Protein AF-A0A952FBK3-F1 (afdb_monomer_lite)

Sequence (75 aa):
MSTAREQGNKGDQGDNKDGALAQEFVQFALESGVLRFGQFKTKAGRMSPYFFNAGLFDDGAKLGRLAQFYARHLL

pLDDT: mean 72.72, std 11.87, range [44.25, 85.0]

Radius of gyration: 19.23 Å; chains: 1; bounding box: 65×23×39 Å

Secondary structure (DSSP, 8-state):
---------------THHHHHHHHHHHHHHHTTSEEEEEEE-TTS-EEEEEE-GGG--SHHHHHHHHHHHHHHH-

Structure (mmCIF, N/CA/C/O backbone):
data_AF-A0A952FBK3-F1
#
_entry.id   AF-A0A952FBK3-F1
#
loop_
_atom_site.group_PDB
_atom_site.id
_atom_site.type_symbol
_atom_site.label_atom_id
_atom_site.label_alt_id
_atom_site.label_comp_id
_atom_site.label_asym_id
_atom_site.label_entity_id
_atom_site.label_seq_id
_atom_site.pdbx_PDB_ins_code
_atom_site.Cartn_x
_atom_site.Cartn_y
_atom_site.Cartn_z
_atom_site.occupancy
_atom_site.B_iso_or_equiv
_atom_site.auth_seq_id
_atom_site.auth_comp_id
_atom_site.auth_asym_id
_atom_site.auth_atom_id
_atom_site.pdbx_PDB_model_num
ATOM 1 N N . MET A 1 1 ? -53.630 14.533 -8.902 1.00 44.25 1 MET A N 1
ATOM 2 C CA . MET A 1 1 ? -53.200 13.213 -8.395 1.00 44.25 1 MET A CA 1
ATOM 3 C C . MET A 1 1 ? -51.769 12.993 -8.852 1.00 44.25 1 MET A C 1
ATOM 5 O O . MET A 1 1 ? -51.525 12.981 -10.050 1.00 44.25 1 MET A O 1
ATOM 9 N N . SER A 1 2 ? -50.832 12.967 -7.904 1.00 48.53 2 SER A N 1
ATOM 10 C CA . SER A 1 2 ? -49.396 12.761 -8.123 1.00 48.53 2 SER A CA 1
ATOM 11 C C . SER A 1 2 ? -49.088 11.349 -8.615 1.00 48.53 2 SER A C 1
ATOM 13 O O . SER A 1 2 ? -49.690 10.397 -8.131 1.00 48.53 2 SER A O 1
ATOM 15 N N . THR A 1 3 ? -48.058 11.197 -9.443 1.00 53.59 3 THR A N 1
ATOM 16 C CA . THR A 1 3 ? -46.811 10.521 -9.033 1.00 53.59 3 THR A CA 1
ATOM 17 C C . THR A 1 3 ? -45.730 10.746 -10.086 1.00 53.59 3 THR A C 1
ATOM 19 O O . THR A 1 3 ? -45.817 10.308 -11.225 1.00 53.59 3 THR A O 1
ATOM 22 N N . ALA A 1 4 ? -44.707 11.489 -9.671 1.00 60.59 4 ALA A N 1
ATOM 23 C CA . ALA A 1 4 ? -43.410 11.528 -10.317 1.00 60.59 4 ALA A CA 1
ATOM 24 C C . ALA A 1 4 ? -42.688 10.188 -10.121 1.00 60.59 4 ALA A C 1
ATOM 26 O O . ALA A 1 4 ? -42.808 9.611 -9.036 1.00 60.59 4 ALA A O 1
ATOM 27 N N . ARG A 1 5 ? -41.881 9.794 -11.115 1.00 61.19 5 ARG A N 1
ATOM 28 C CA . ARG A 1 5 ? -40.501 9.263 -11.015 1.00 61.19 5 ARG A CA 1
ATOM 29 C C . ARG A 1 5 ? -40.236 8.262 -12.137 1.00 61.19 5 ARG A C 1
ATOM 31 O O . ARG A 1 5 ? -40.805 7.189 -12.127 1.00 61.19 5 ARG A O 1
ATOM 38 N N . GLU A 1 6 ? -39.326 8.626 -13.035 1.00 54.47 6 GLU A N 1
ATOM 39 C CA . GLU A 1 6 ? -38.174 7.801 -13.432 1.00 54.47 6 GLU A CA 1
ATOM 40 C C . GLU A 1 6 ? -37.314 8.627 -14.395 1.00 54.47 6 GLU A C 1
ATOM 42 O O . GLU A 1 6 ? -37.333 8.477 -15.612 1.00 54.47 6 GLU A O 1
ATOM 47 N N . GLN A 1 7 ? -36.567 9.578 -13.829 1.00 56.53 7 GLN A N 1
ATOM 48 C CA . GLN A 1 7 ? -35.356 10.044 -14.490 1.00 56.53 7 GLN A CA 1
ATOM 49 C C . GLN A 1 7 ? -34.272 9.028 -14.147 1.00 56.53 7 GLN A C 1
ATOM 51 O O . GLN A 1 7 ? -33.812 8.957 -13.008 1.00 56.53 7 GLN A O 1
ATOM 56 N N . GLY A 1 8 ? -33.927 8.202 -15.135 1.00 47.81 8 GLY A N 1
ATOM 57 C CA . GLY A 1 8 ? -32.783 7.309 -15.077 1.00 47.81 8 GLY A CA 1
ATOM 58 C C . GLY A 1 8 ? -31.528 8.106 -14.742 1.00 47.81 8 GLY A C 1
ATOM 59 O O . GLY A 1 8 ? -31.176 9.060 -15.437 1.00 47.81 8 GLY A O 1
ATOM 60 N N . ASN A 1 9 ? -30.877 7.710 -13.653 1.00 55.03 9 ASN A N 1
ATOM 61 C CA . ASN A 1 9 ? -29.577 8.202 -13.241 1.00 55.03 9 ASN A CA 1
ATOM 62 C C . ASN A 1 9 ? -28.553 7.848 -14.331 1.00 55.03 9 ASN A C 1
ATOM 64 O O . ASN A 1 9 ? -28.006 6.745 -14.349 1.00 55.03 9 ASN A O 1
ATOM 68 N N . LYS A 1 10 ? -28.314 8.771 -15.269 1.00 55.16 10 LYS A N 1
ATOM 69 C CA . LYS A 1 10 ? -27.085 8.780 -16.062 1.00 55.16 10 LYS A CA 1
ATOM 70 C C . LYS A 1 10 ? -25.963 9.105 -15.085 1.00 55.16 10 LYS A C 1
ATOM 72 O O . LYS A 1 10 ? -25.713 10.270 -14.794 1.00 55.16 10 LYS A O 1
ATOM 77 N N . GLY A 1 11 ? -25.358 8.047 -14.548 1.00 46.03 11 GLY A N 1
ATOM 78 C CA . GLY A 1 11 ? -24.116 8.125 -13.801 1.00 46.03 11 GLY A CA 1
ATOM 79 C C . GLY A 1 11 ? -23.076 8.838 -14.654 1.00 46.03 11 GLY A C 1
ATOM 80 O O . GLY A 1 11 ? -22.663 8.335 -15.696 1.00 46.03 11 GLY A O 1
ATOM 81 N N . ASP A 1 12 ? -22.768 10.044 -14.205 1.00 52.03 12 ASP A N 1
ATOM 82 C CA . ASP A 1 12 ? -21.608 10.869 -14.496 1.00 52.03 12 ASP A CA 1
ATOM 83 C C . ASP A 1 12 ? -20.393 10.048 -14.972 1.00 52.03 12 ASP A C 1
ATOM 85 O O . ASP A 1 12 ? -19.711 9.384 -14.191 1.00 52.03 12 ASP A O 1
ATOM 89 N N . GLN A 1 13 ? -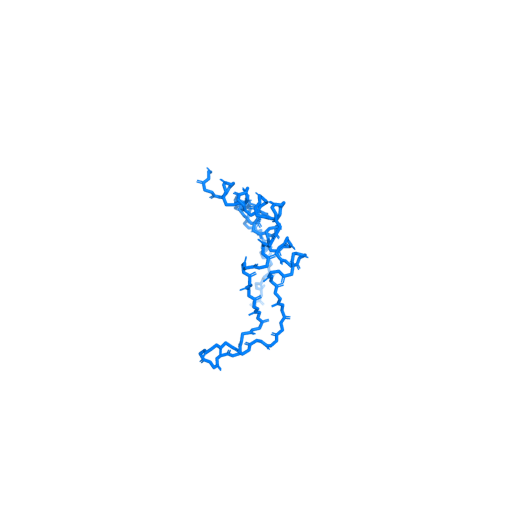20.135 10.069 -16.283 1.00 50.59 13 GLN A N 1
ATOM 90 C CA . GLN A 1 13 ? -18.850 9.663 -16.852 1.00 50.59 13 GLN A CA 1
ATOM 91 C C . GLN A 1 13 ? -17.884 10.846 -16.718 1.00 50.59 13 GLN A C 1
ATOM 93 O O . GLN A 1 13 ? -17.576 11.517 -17.698 1.00 50.59 13 GLN A O 1
ATOM 98 N N . GLY A 1 14 ? -17.445 11.119 -15.490 1.00 46.72 14 GLY A N 1
ATOM 99 C CA . GLY A 1 14 ? -16.253 11.922 -15.230 1.00 46.72 14 GLY A CA 1
ATOM 100 C C . GLY A 1 14 ? -14.999 11.062 -15.404 1.00 46.72 14 GLY A C 1
ATOM 101 O O . GLY A 1 14 ? -15.016 9.866 -15.115 1.00 46.72 14 GLY A O 1
ATOM 102 N N . ASP A 1 15 ? -13.925 11.647 -15.920 1.00 54.00 15 ASP A N 1
ATOM 103 C CA . ASP A 1 15 ? -12.645 11.027 -16.278 1.00 54.00 15 ASP A CA 1
ATOM 104 C C . ASP A 1 15 ? -12.010 10.144 -15.170 1.00 54.00 15 ASP A C 1
ATOM 106 O O . ASP A 1 15 ? -11.143 10.560 -14.408 1.00 54.00 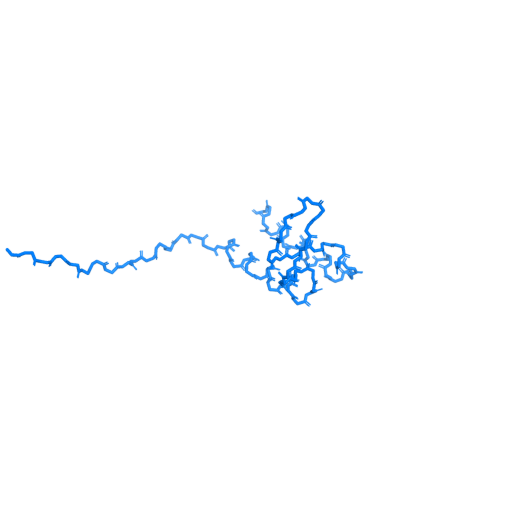15 ASP A O 1
ATOM 110 N N . ASN A 1 16 ? -12.410 8.871 -15.093 1.00 61.38 16 ASN A N 1
ATOM 111 C CA . ASN A 1 16 ? -12.031 7.912 -14.043 1.00 61.38 16 ASN A CA 1
ATOM 112 C C . ASN A 1 16 ? -10.676 7.209 -14.286 1.0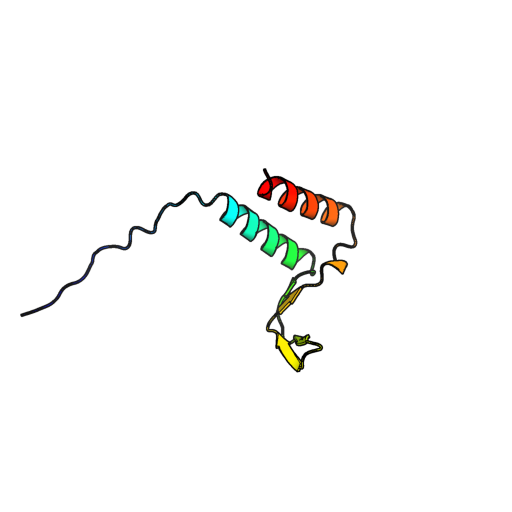0 61.38 16 ASN A C 1
ATOM 114 O O . ASN A 1 16 ? -10.559 5.993 -14.113 1.00 61.38 16 ASN A O 1
ATOM 118 N N . LYS A 1 17 ? -9.625 7.926 -14.699 1.00 59.88 17 LYS A N 1
ATOM 119 C CA . LYS A 1 17 ? -8.287 7.304 -14.828 1.00 59.88 17 LYS A CA 1
ATOM 120 C C . LYS A 1 17 ? -7.644 7.022 -13.465 1.00 59.88 17 LYS A C 1
ATOM 122 O O . LYS A 1 17 ? -7.038 5.968 -13.285 1.00 59.88 17 LYS A O 1
ATOM 127 N N . ASP A 1 18 ? -7.865 7.897 -12.486 1.00 63.19 18 ASP A N 1
ATOM 128 C CA . ASP A 1 18 ? -7.343 7.737 -11.122 1.00 63.19 18 ASP A CA 1
ATOM 129 C C . ASP A 1 18 ? -8.079 6.662 -10.318 1.00 63.19 18 ASP A C 1
ATOM 131 O O . ASP A 1 18 ? -7.468 5.940 -9.529 1.00 63.19 18 ASP A O 1
ATOM 135 N N . GLY A 1 19 ? -9.385 6.498 -10.553 1.00 68.44 19 GLY A N 1
ATOM 136 C CA . GLY A 1 19 ? -10.192 5.471 -9.890 1.00 68.44 19 GLY A CA 1
ATOM 137 C C . GLY A 1 19 ? -9.721 4.051 -10.217 1.00 68.44 19 GLY A C 1
ATOM 138 O O . GLY A 1 19 ? -9.650 3.207 -9.324 1.00 68.44 19 GLY A O 1
ATOM 139 N N . ALA A 1 20 ? -9.326 3.806 -11.470 1.00 77.50 20 ALA A N 1
ATOM 140 C CA . ALA A 1 20 ? -8.778 2.519 -11.897 1.00 77.50 20 ALA A CA 1
ATOM 141 C C . ALA A 1 20 ? -7.414 2.226 -11.241 1.00 77.50 20 ALA A C 1
ATOM 143 O O . ALA A 1 20 ? -7.200 1.132 -10.721 1.00 77.50 20 ALA A O 1
ATOM 144 N N . LEU A 1 21 ? -6.521 3.224 -11.180 1.00 80.62 21 LEU A N 1
ATOM 145 C CA . LEU A 1 21 ? -5.219 3.106 -10.509 1.00 80.62 21 LEU A CA 1
ATOM 146 C C . LEU A 1 21 ? -5.364 2.845 -9.008 1.00 80.62 21 LEU A C 1
ATOM 148 O O . LEU A 1 21 ? -4.669 1.994 -8.455 1.00 80.62 21 LEU A O 1
ATOM 152 N N . ALA A 1 22 ? -6.281 3.556 -8.349 1.00 79.31 22 ALA A N 1
ATOM 153 C CA . ALA A 1 22 ? -6.561 3.374 -6.932 1.00 79.31 22 ALA A CA 1
ATOM 154 C C . ALA A 1 22 ? -7.127 1.975 -6.638 1.00 79.31 22 ALA A C 1
ATOM 156 O O . ALA A 1 22 ? -6.732 1.348 -5.654 1.00 79.31 22 ALA A O 1
ATOM 157 N N . GLN A 1 23 ? -8.007 1.451 -7.497 1.00 83.81 23 GLN A N 1
ATOM 158 C CA . GLN A 1 23 ? -8.522 0.085 -7.372 1.00 83.81 23 GLN A CA 1
ATOM 159 C C . GLN A 1 23 ? -7.418 -0.966 -7.544 1.00 83.81 23 GLN A C 1
ATOM 161 O O . GLN A 1 23 ? -7.301 -1.862 -6.707 1.00 83.81 23 GLN A O 1
ATOM 166 N N . GLU A 1 24 ? -6.570 -0.832 -8.569 1.00 84.38 24 GLU A N 1
ATOM 167 C CA . GLU A 1 24 ? -5.410 -1.712 -8.775 1.00 84.38 24 GLU A CA 1
ATOM 168 C C . GLU A 1 24 ? -4.445 -1.671 -7.582 1.00 84.38 24 GLU A C 1
ATOM 170 O O . GLU A 1 24 ? -3.953 -2.709 -7.134 1.00 84.38 24 GLU A O 1
ATOM 175 N N . PHE A 1 25 ? -4.211 -0.482 -7.025 1.00 83.62 25 PHE A N 1
ATOM 176 C CA . PHE A 1 25 ? -3.372 -0.298 -5.849 1.00 83.62 25 PHE A CA 1
ATOM 177 C C . PHE A 1 25 ? -3.940 -1.000 -4.614 1.00 83.62 25 PHE A C 1
ATOM 179 O O . PHE A 1 25 ? -3.208 -1.690 -3.905 1.00 83.62 25 PHE A O 1
ATOM 186 N N . VAL A 1 26 ? -5.241 -0.847 -4.349 1.00 84.19 26 VAL A N 1
ATOM 187 C CA . VAL A 1 26 ? -5.906 -1.495 -3.209 1.00 84.19 26 VAL A CA 1
ATOM 188 C C . VAL A 1 26 ? -5.880 -3.015 -3.363 1.00 84.19 26 VAL A C 1
ATOM 190 O O . VAL A 1 26 ? -5.573 -3.712 -2.397 1.00 84.19 26 VAL A O 1
ATOM 193 N N . GLN A 1 27 ? -6.124 -3.533 -4.567 1.00 85.00 27 GLN A N 1
ATOM 194 C CA . GLN A 1 27 ? -6.031 -4.964 -4.854 1.00 85.00 27 GLN A CA 1
ATOM 195 C C . GLN A 1 27 ? -4.610 -5.488 -4.603 1.00 85.00 27 GLN A C 1
ATOM 197 O O . GLN A 1 27 ? -4.416 -6.465 -3.879 1.00 85.00 27 GLN A O 1
ATOM 202 N N . PHE A 1 28 ? -3.602 -4.780 -5.112 1.00 85.00 28 PHE A N 1
ATOM 203 C CA . PHE A 1 28 ? -2.199 -5.105 -4.878 1.00 85.00 28 PHE A CA 1
ATOM 204 C C . PHE A 1 28 ? -1.818 -5.038 -3.389 1.00 85.00 28 PHE A C 1
ATOM 206 O O . PHE A 1 28 ? -1.047 -5.868 -2.899 1.00 85.00 28 PHE A O 1
ATOM 213 N N . ALA A 1 29 ? -2.372 -4.075 -2.652 1.00 84.19 29 ALA A N 1
ATOM 214 C CA . ALA A 1 29 ? -2.163 -3.927 -1.220 1.00 84.19 29 ALA A CA 1
ATOM 215 C C . ALA A 1 29 ? -2.779 -5.090 -0.417 1.00 84.19 29 ALA A C 1
ATOM 217 O O . ALA A 1 29 ? -2.205 -5.533 0.584 1.00 84.19 29 ALA A O 1
ATOM 218 N N . LEU A 1 30 ? -3.922 -5.613 -0.863 1.00 84.69 30 LEU A N 1
ATOM 219 C CA . LEU A 1 30 ? -4.551 -6.797 -0.280 1.00 84.69 30 LEU A CA 1
ATOM 220 C C . LEU A 1 30 ? -3.741 -8.062 -0.567 1.00 84.69 30 LEU A C 1
ATOM 222 O O . LEU A 1 30 ? -3.441 -8.813 0.360 1.00 84.69 30 LEU A O 1
ATOM 226 N N . GLU A 1 31 ? -3.322 -8.263 -1.818 1.00 82.50 31 GLU A N 1
ATOM 227 C CA . GLU A 1 31 ? -2.506 -9.414 -2.233 1.00 82.50 31 GLU A CA 1
ATOM 228 C C . GLU A 1 31 ? -1.135 -9.432 -1.555 1.00 82.50 31 GLU A C 1
ATOM 230 O O . GLU A 1 31 ? -0.665 -10.477 -1.107 1.00 82.50 31 GLU A O 1
ATOM 235 N N . SER A 1 32 ? -0.510 -8.263 -1.405 1.00 79.06 32 SER A N 1
ATOM 236 C CA . SER A 1 32 ? 0.766 -8.123 -0.695 1.00 79.06 32 SER A CA 1
ATOM 237 C C . SER A 1 32 ? 0.626 -8.292 0.823 1.00 79.06 32 SER A C 1
ATOM 239 O O . SER A 1 32 ? 1.631 -8.328 1.533 1.00 79.06 32 SER A O 1
ATOM 241 N N . GLY A 1 33 ? -0.605 -8.360 1.345 1.00 78.81 33 GLY A N 1
ATOM 242 C CA . GLY A 1 33 ? -0.896 -8.488 2.771 1.00 78.81 33 GLY A CA 1
ATOM 243 C C . GLY A 1 33 ? -0.557 -7.245 3.598 1.00 78.81 33 GLY A C 1
ATOM 244 O O . GLY A 1 33 ? -0.574 -7.328 4.833 1.00 78.81 33 GLY A O 1
ATOM 245 N N . VAL A 1 34 ? -0.252 -6.118 2.937 1.00 82.69 34 VAL A N 1
ATOM 246 C CA . VAL A 1 34 ? -0.005 -4.811 3.568 1.00 82.69 34 VAL A CA 1
ATOM 247 C C . VAL A 1 34 ? -1.315 -4.202 4.059 1.00 82.69 34 VAL A C 1
ATOM 249 O O . VAL A 1 34 ? -1.324 -3.549 5.096 1.00 82.69 34 VAL A O 1
ATOM 252 N N . LEU A 1 35 ? -2.431 -4.450 3.368 1.00 83.94 35 LEU A N 1
ATOM 253 C CA . LEU A 1 35 ? -3.767 -4.068 3.807 1.00 83.94 35 LEU A CA 1
ATOM 254 C C . LEU A 1 35 ? -4.477 -5.308 4.344 1.00 83.94 35 LEU A C 1
ATOM 256 O O . LEU A 1 35 ? -4.655 -6.292 3.632 1.00 83.94 35 LEU A O 1
ATOM 260 N N . ARG A 1 36 ? -4.882 -5.270 5.613 1.00 80.00 36 ARG A N 1
ATOM 261 C CA . ARG A 1 36 ? -5.619 -6.360 6.258 1.00 80.00 36 ARG A CA 1
ATOM 262 C C . ARG A 1 36 ? -6.916 -5.831 6.836 1.00 80.00 36 ARG A C 1
ATOM 264 O O . ARG A 1 36 ? -6.908 -4.868 7.600 1.00 80.00 36 ARG A O 1
ATOM 271 N N . PHE A 1 37 ? -8.020 -6.485 6.501 1.00 79.69 37 PHE A N 1
ATOM 272 C CA . PHE A 1 37 ? -9.320 -6.231 7.114 1.00 79.69 37 PHE A CA 1
ATOM 273 C C . PHE A 1 37 ? -9.493 -7.112 8.350 1.00 79.69 37 PHE A C 1
ATOM 275 O O . PHE A 1 37 ? -9.063 -8.264 8.370 1.00 79.69 37 PHE A O 1
ATOM 282 N N . GLY A 1 38 ? -10.076 -6.557 9.407 1.00 74.94 38 GLY A N 1
ATOM 283 C CA . GLY A 1 38 ? -10.222 -7.253 10.681 1.00 74.94 38 GLY A CA 1
ATOM 284 C C . GLY A 1 38 ? -10.596 -6.300 11.807 1.00 74.94 38 GLY A C 1
ATOM 285 O O . GLY A 1 38 ? -11.077 -5.199 11.573 1.00 74.94 38 GLY A O 1
ATOM 286 N N . GLN A 1 39 ? -10.360 -6.712 13.047 1.00 70.75 39 GLN A N 1
ATOM 287 C CA . GLN A 1 39 ? -10.545 -5.855 14.215 1.00 70.75 39 GLN A CA 1
ATOM 288 C C . GLN A 1 39 ? -9.182 -5.478 14.785 1.00 70.75 39 GLN A C 1
ATOM 290 O O . GLN A 1 39 ? -8.599 -6.212 15.580 1.00 70.75 39 GLN A O 1
ATOM 295 N N . PHE A 1 40 ? -8.659 -4.328 14.364 1.00 76.81 40 PHE A N 1
ATOM 296 C CA . PHE A 1 40 ? -7.360 -3.849 14.819 1.00 76.81 40 PHE A CA 1
ATOM 297 C C . PHE A 1 40 ? -7.537 -2.758 15.865 1.00 76.81 40 PHE A C 1
ATOM 299 O O . PHE A 1 40 ? -8.034 -1.666 15.586 1.00 76.81 40 PHE A O 1
ATOM 306 N N . LYS A 1 41 ? -7.104 -3.042 17.093 1.00 72.38 41 LYS A N 1
ATOM 307 C CA . LYS A 1 41 ? -7.080 -2.053 18.169 1.00 72.38 41 LYS A CA 1
ATOM 308 C C . LYS A 1 41 ? -5.890 -1.119 17.955 1.00 72.38 41 LYS A C 1
ATOM 310 O O . LYS A 1 41 ? -4.739 -1.505 18.144 1.00 72.38 41 LYS A O 1
ATOM 315 N N . THR A 1 42 ? -6.160 0.110 17.529 1.00 71.94 42 THR A N 1
ATOM 316 C CA . THR A 1 42 ? -5.114 1.127 17.350 1.00 71.94 42 THR A CA 1
ATOM 317 C C . THR A 1 42 ? -4.558 1.577 18.705 1.00 71.94 42 THR A C 1
ATOM 319 O O . THR A 1 42 ? -5.245 1.491 19.726 1.00 71.94 42 THR A O 1
ATOM 322 N N . LYS A 1 43 ? -3.329 2.117 18.731 1.00 69.69 43 LYS A N 1
ATOM 323 C CA . LYS A 1 43 ? -2.698 2.659 19.957 1.00 69.69 43 LYS A CA 1
ATOM 324 C C . LYS A 1 43 ? -3.522 3.766 20.638 1.00 69.69 43 LYS A C 1
ATOM 326 O O . LYS A 1 43 ? -3.352 3.995 21.826 1.00 69.69 43 LYS A O 1
ATOM 331 N N . ALA A 1 44 ? -4.439 4.402 19.908 1.00 73.75 44 ALA A N 1
ATOM 332 C CA . ALA A 1 44 ? -5.375 5.399 20.425 1.00 73.75 44 ALA A CA 1
ATOM 333 C C . ALA A 1 44 ? -6.666 4.795 21.024 1.00 73.75 44 ALA A C 1
ATOM 335 O O . ALA A 1 44 ? -7.610 5.526 21.303 1.00 73.75 44 ALA A O 1
ATOM 336 N N . GLY A 1 45 ? -6.761 3.467 21.164 1.00 72.44 45 GLY A N 1
ATOM 337 C CA . GLY A 1 45 ? -7.940 2.792 21.719 1.00 72.44 45 GLY A CA 1
ATOM 338 C C . GLY A 1 45 ? -9.123 2.668 20.754 1.00 72.44 45 GLY A C 1
ATOM 339 O O . GLY A 1 45 ? -10.152 2.113 21.129 1.00 72.44 45 GLY A O 1
ATOM 340 N N . ARG A 1 46 ? -8.987 3.129 19.504 1.00 76.69 46 ARG A N 1
ATOM 341 C CA . ARG A 1 46 ? -10.026 2.990 18.474 1.00 76.69 46 ARG A CA 1
ATOM 342 C C . ARG A 1 46 ? -9.933 1.629 17.795 1.00 76.69 46 ARG A C 1
ATOM 344 O O . ARG A 1 46 ? -8.836 1.212 17.412 1.00 76.69 46 ARG A O 1
ATOM 351 N N . MET A 1 47 ? -11.081 0.979 17.623 1.00 69.06 47 MET A N 1
ATOM 352 C CA . MET A 1 47 ? -11.220 -0.222 16.802 1.00 69.06 47 MET A CA 1
ATOM 353 C C . MET A 1 47 ? -11.240 0.202 15.338 1.00 69.06 47 MET A C 1
ATOM 355 O O . MET A 1 47 ? -12.193 0.831 14.885 1.00 69.06 47 MET A O 1
ATOM 359 N N . SER A 1 48 ? -10.165 -0.100 14.618 1.00 73.94 48 SER A N 1
ATOM 360 C CA . SER A 1 48 ? -10.093 0.120 13.180 1.00 73.94 48 SER A CA 1
ATOM 361 C C . SER A 1 48 ? -10.529 -1.157 12.455 1.00 73.94 48 SER A C 1
ATOM 363 O O . SER A 1 48 ? -9.975 -2.223 12.749 1.00 73.94 48 SER A O 1
ATOM 365 N N . PRO A 1 49 ? -11.487 -1.073 11.511 1.00 79.00 49 PRO A N 1
ATOM 366 C CA . PRO A 1 49 ? -11.935 -2.217 10.714 1.00 79.00 49 PRO A CA 1
ATOM 367 C C . PRO A 1 49 ? -10.880 -2.689 9.692 1.00 79.00 49 PRO A C 1
ATOM 369 O O . PRO A 1 49 ? -11.050 -3.710 9.025 1.00 79.00 49 PRO A O 1
ATOM 372 N N . TYR A 1 50 ? -9.777 -1.949 9.559 1.00 81.69 50 TYR A N 1
ATOM 373 C CA . TYR A 1 50 ? -8.635 -2.302 8.725 1.00 81.69 50 TYR A CA 1
ATOM 374 C C . TYR A 1 50 ? -7.320 -1.830 9.346 1.00 81.69 50 TYR A C 1
ATOM 376 O O . TYR A 1 50 ? -7.276 -0.887 10.144 1.00 81.69 50 TYR A O 1
ATOM 384 N N . PHE A 1 51 ? -6.235 -2.478 8.945 1.00 80.50 51 PHE A N 1
ATOM 385 C CA . PHE A 1 51 ? -4.873 -2.099 9.273 1.00 80.50 51 PHE A CA 1
ATOM 386 C C . PHE A 1 51 ? -4.039 -2.073 8.003 1.00 80.50 51 PHE A C 1
ATOM 388 O O . PHE A 1 51 ? -4.045 -3.027 7.226 1.00 80.50 51 PHE A O 1
ATOM 395 N N . PHE A 1 52 ? -3.334 -0.964 7.804 1.00 82.50 52 PHE A N 1
ATOM 396 C CA . PHE A 1 52 ? -2.412 -0.790 6.695 1.00 82.50 52 PHE A CA 1
ATOM 397 C C . PHE A 1 52 ? -0.986 -0.760 7.236 1.00 82.50 52 PHE A C 1
ATOM 399 O O . PHE A 1 52 ? -0.626 0.115 8.023 1.00 82.50 52 PHE A O 1
ATOM 406 N N . ASN A 1 53 ? -0.183 -1.730 6.821 1.00 80.44 53 ASN A N 1
ATOM 407 C CA . ASN A 1 53 ? 1.215 -1.864 7.177 1.00 80.44 53 ASN A CA 1
ATOM 408 C C . ASN A 1 53 ? 2.078 -1.720 5.926 1.00 80.44 53 ASN A C 1
ATOM 410 O O . ASN A 1 53 ? 2.398 -2.702 5.261 1.00 80.44 53 ASN A O 1
ATOM 414 N N . ALA A 1 54 ? 2.500 -0.490 5.644 1.00 72.62 54 ALA A N 1
ATOM 415 C CA . ALA A 1 54 ? 3.425 -0.203 4.552 1.00 72.62 54 ALA A CA 1
ATOM 416 C C . ALA A 1 54 ? 4.800 -0.883 4.726 1.00 72.62 54 ALA A C 1
ATOM 418 O O . ALA A 1 54 ? 5.524 -1.053 3.755 1.00 72.62 54 ALA A O 1
ATOM 419 N N . GLY A 1 55 ? 5.167 -1.310 5.940 1.00 73.62 55 GLY A N 1
ATOM 420 C CA . GLY A 1 55 ? 6.412 -2.043 6.186 1.00 73.62 55 GLY A CA 1
ATOM 421 C C . GLY A 1 55 ? 6.417 -3.469 5.627 1.00 73.62 55 GLY A C 1
ATOM 422 O O . GLY A 1 55 ? 7.480 -4.065 5.520 1.00 73.62 55 GLY A O 1
ATOM 423 N N . LEU A 1 56 ? 5.253 -4.011 5.244 1.00 74.56 56 LEU A N 1
ATOM 424 C CA . LEU A 1 56 ? 5.144 -5.304 4.551 1.00 74.56 56 LEU A CA 1
ATOM 425 C C . LEU A 1 56 ? 5.460 -5.209 3.045 1.00 74.56 56 LEU A C 1
ATOM 427 O O . LEU A 1 56 ? 5.432 -6.222 2.346 1.00 74.56 56 LEU A O 1
ATOM 431 N N . PHE A 1 57 ? 5.796 -4.018 2.533 1.00 74.25 57 PHE A N 1
ATOM 432 C CA . PHE A 1 57 ? 6.485 -3.869 1.247 1.00 74.25 57 PHE A CA 1
ATOM 433 C C . PHE A 1 57 ? 7.973 -4.225 1.406 1.00 74.25 57 PHE A C 1
ATOM 435 O O . PHE A 1 57 ? 8.858 -3.401 1.208 1.00 74.25 57 PHE A O 1
ATOM 442 N N . ASP A 1 58 ? 8.224 -5.464 1.815 1.00 76.50 58 ASP A N 1
ATOM 443 C CA . ASP A 1 58 ? 9.533 -6.022 2.168 1.00 76.50 58 ASP A CA 1
ATOM 444 C C . ASP A 1 58 ? 10.337 -6.552 0.971 1.00 76.50 58 ASP A C 1
ATOM 446 O O . ASP A 1 58 ? 11.508 -6.896 1.110 1.00 76.50 58 ASP A O 1
ATOM 450 N N . ASP A 1 59 ? 9.718 -6.595 -0.206 1.00 81.00 59 ASP A N 1
ATOM 451 C CA . ASP A 1 59 ? 10.304 -7.100 -1.442 1.00 81.00 59 ASP A CA 1
ATOM 452 C C . ASP A 1 59 ? 10.508 -5.976 -2.470 1.00 81.00 59 ASP A C 1
ATOM 454 O O . ASP A 1 59 ? 9.650 -5.104 -2.661 1.00 81.00 59 ASP A O 1
ATOM 458 N N . GLY A 1 60 ? 11.642 -6.022 -3.174 1.00 77.56 60 GLY A N 1
ATOM 459 C CA . GLY A 1 60 ? 12.027 -5.032 -4.177 1.00 77.56 60 GLY A CA 1
ATOM 460 C C . GLY A 1 60 ? 11.027 -4.939 -5.330 1.00 77.56 60 GLY A C 1
ATOM 461 O O . GLY A 1 60 ? 10.749 -3.839 -5.812 1.00 77.56 60 GLY A O 1
ATOM 462 N N . ALA A 1 61 ? 10.407 -6.057 -5.723 1.00 81.25 61 ALA A N 1
ATOM 463 C CA . ALA A 1 61 ? 9.359 -6.047 -6.742 1.00 81.25 61 ALA A CA 1
ATOM 464 C C . ALA A 1 61 ? 8.106 -5.295 -6.264 1.00 81.25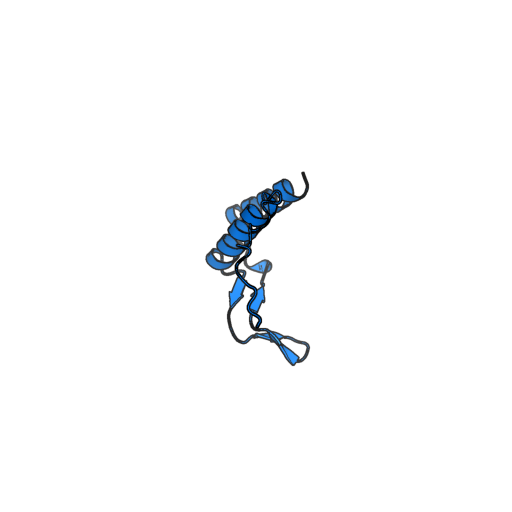 61 ALA A C 1
ATOM 466 O O . ALA A 1 61 ? 7.516 -4.515 -7.018 1.00 81.25 61 ALA A O 1
ATOM 467 N N . LYS A 1 62 ? 7.721 -5.470 -4.992 1.00 82.19 62 LYS A N 1
ATOM 468 C CA . LYS A 1 62 ? 6.558 -4.785 -4.418 1.00 82.19 62 LYS A CA 1
ATOM 469 C C . LYS A 1 62 ? 6.793 -3.282 -4.278 1.00 82.19 62 LYS A C 1
ATOM 471 O O . LYS A 1 62 ? 5.911 -2.489 -4.608 1.00 82.19 62 LYS A O 1
ATOM 476 N N . LEU A 1 63 ? 7.987 -2.895 -3.829 1.00 80.94 63 LEU A N 1
ATOM 477 C CA . LEU A 1 63 ? 8.381 -1.497 -3.665 1.00 80.94 63 LEU A CA 1
ATOM 478 C C . LEU A 1 63 ? 8.484 -0.774 -5.018 1.00 80.94 63 LEU A C 1
ATOM 480 O O . LEU A 1 63 ? 8.031 0.362 -5.150 1.00 80.94 63 LEU A O 1
ATOM 484 N N . GLY A 1 64 ? 8.990 -1.456 -6.052 1.00 83.81 64 GLY A N 1
ATOM 485 C CA . GLY A 1 64 ? 8.991 -0.945 -7.424 1.00 83.81 64 GLY A CA 1
ATOM 486 C C . GLY A 1 64 ? 7.579 -0.709 -7.966 1.00 83.81 64 GLY A C 1
ATOM 487 O O . GLY A 1 64 ? 7.314 0.329 -8.572 1.00 83.81 64 GLY A O 1
ATOM 488 N N . ARG A 1 65 ? 6.641 -1.624 -7.689 1.00 82.12 65 ARG A N 1
ATOM 489 C CA . ARG A 1 65 ? 5.231 -1.466 -8.079 1.00 82.12 65 ARG A CA 1
ATOM 490 C C . ARG A 1 65 ? 4.567 -0.294 -7.352 1.00 82.12 65 ARG A C 1
ATOM 492 O O . ARG A 1 65 ? 3.897 0.509 -7.992 1.00 82.12 65 ARG A O 1
ATOM 499 N N . LEU A 1 66 ? 4.813 -0.150 -6.045 1.00 83.19 66 LEU A N 1
ATOM 500 C CA . LEU A 1 66 ? 4.375 1.001 -5.245 1.00 83.19 66 LEU A CA 1
ATOM 501 C C . LEU A 1 66 ? 4.871 2.322 -5.861 1.00 83.19 66 LEU A C 1
ATOM 503 O O . LEU A 1 66 ? 4.081 3.240 -6.071 1.00 83.19 66 LEU A O 1
ATOM 507 N N . ALA A 1 67 ? 6.163 2.399 -6.191 1.00 84.25 67 ALA A N 1
ATOM 508 C CA . ALA A 1 67 ? 6.765 3.581 -6.800 1.00 84.25 67 ALA A CA 1
ATOM 509 C C . ALA A 1 67 ? 6.156 3.906 -8.174 1.00 84.25 67 ALA A C 1
ATOM 511 O O . ALA A 1 67 ? 5.925 5.075 -8.468 1.00 84.25 67 ALA A O 1
ATOM 512 N N . GLN A 1 68 ? 5.832 2.896 -8.992 1.00 84.31 68 GLN A N 1
ATOM 513 C CA . GLN A 1 68 ? 5.127 3.101 -10.263 1.00 84.31 68 GLN A CA 1
ATOM 514 C C 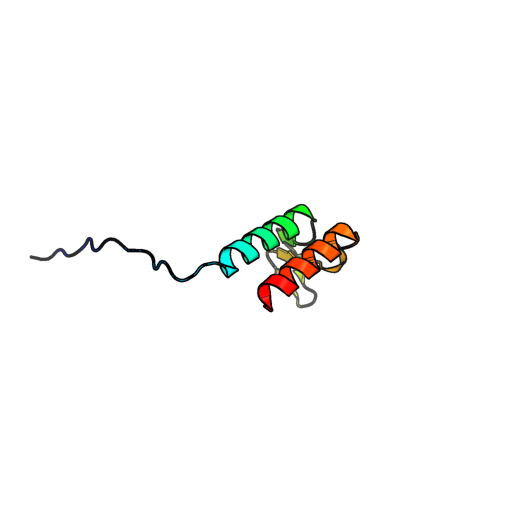. GLN A 1 68 ? 3.722 3.674 -10.066 1.00 84.31 68 GLN A C 1
ATOM 516 O O . GLN A 1 68 ? 3.346 4.585 -10.797 1.00 84.31 68 GLN A O 1
ATOM 521 N N . PHE A 1 69 ? 2.952 3.180 -9.091 1.00 82.19 69 PHE A N 1
ATOM 522 C CA . PHE A 1 69 ? 1.630 3.741 -8.789 1.00 82.19 69 PHE A CA 1
ATOM 523 C C . PHE A 1 69 ? 1.728 5.203 -8.346 1.00 82.19 69 PHE A C 1
ATOM 525 O O . PHE A 1 69 ? 0.986 6.039 -8.853 1.00 82.19 69 PHE A O 1
ATOM 532 N N . TYR A 1 70 ? 2.690 5.526 -7.476 1.00 81.62 70 TYR A N 1
ATOM 533 C CA . TYR A 1 70 ? 2.949 6.910 -7.074 1.00 81.62 70 TYR A CA 1
ATOM 534 C C . TYR A 1 70 ? 3.383 7.788 -8.253 1.00 81.62 70 TYR A C 1
ATOM 536 O O . TYR A 1 70 ? 2.852 8.880 -8.411 1.00 81.62 70 TYR A O 1
ATOM 544 N N . ALA A 1 71 ? 4.293 7.314 -9.108 1.00 84.75 71 ALA A N 1
ATOM 545 C CA . ALA A 1 7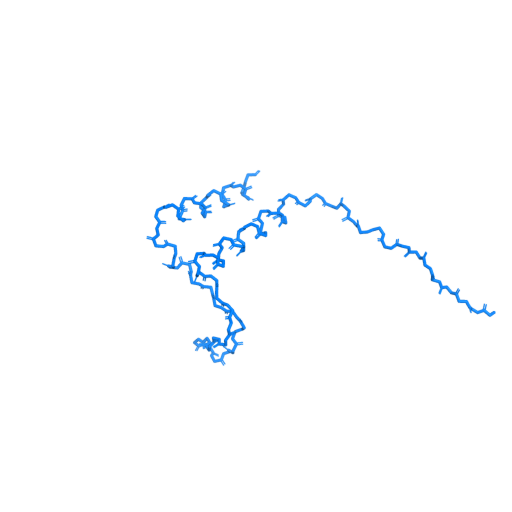1 ? 4.743 8.059 -10.283 1.00 84.75 71 ALA A CA 1
ATOM 546 C C . ALA A 1 71 ? 3.605 8.310 -11.285 1.00 84.75 71 ALA A C 1
ATOM 548 O O . ALA A 1 71 ? 3.503 9.404 -11.825 1.00 84.75 71 ALA A O 1
ATOM 549 N N . ARG A 1 72 ? 2.730 7.319 -11.503 1.00 80.00 72 ARG A N 1
ATOM 550 C CA . ARG A 1 72 ? 1.567 7.424 -12.401 1.00 80.00 72 ARG A CA 1
ATOM 551 C C . ARG A 1 72 ? 0.472 8.355 -11.884 1.00 80.00 72 ARG A C 1
ATOM 553 O O . ARG A 1 72 ? -0.342 8.776 -12.687 1.00 80.00 72 ARG A O 1
ATOM 560 N N . HIS A 1 73 ? 0.421 8.611 -10.578 1.00 76.31 73 HIS A N 1
ATOM 561 C CA . HIS A 1 73 ? -0.572 9.501 -9.972 1.00 76.31 73 HIS A CA 1
ATOM 562 C C . HIS A 1 73 ? -0.051 10.937 -9.788 1.00 76.31 73 HIS A C 1
ATOM 564 O O . HIS A 1 73 ? -0.834 11.856 -9.579 1.00 76.31 73 HIS A O 1
ATOM 570 N N . LEU A 1 74 ? 1.272 11.135 -9.835 1.00 73.19 74 LEU A N 1
ATOM 571 C CA . LEU A 1 74 ? 1.912 12.453 -9.740 1.00 73.19 74 LEU A CA 1
ATOM 572 C C . LEU A 1 74 ? 2.094 13.152 -11.100 1.00 73.19 74 LEU A C 1
ATOM 574 O O . LEU A 1 74 ? 2.341 14.357 -11.119 1.00 73.19 74 LEU A O 1
ATOM 578 N N . LEU A 1 75 ? 2.049 12.389 -12.195 1.00 58.72 75 LEU A N 1
ATOM 579 C CA . LEU A 1 75 ? 2.183 12.837 -13.587 1.00 58.72 75 LEU A CA 1
ATOM 580 C C . LEU A 1 75 ? 0.811 12.941 -14.252 1.00 58.72 75 LEU A C 1
ATOM 582 O O . LEU A 1 75 ? 0.632 13.899 -15.035 1.00 58.72 75 LEU A O 1
#

Foldseek 3Di:
DDDDDDPDPPPDPDPCPLVVLVVVVVVLQVVLVQKDADFDQDPVRDTDRIHGHPVSCVDPVSVVVVVVSVVVVVD